Protein AF-A0A529IFC3-F1 (afdb_monomer)

Structure (mmCIF, N/CA/C/O backbone):
data_AF-A0A529IFC3-F1
#
_entry.id   AF-A0A529IFC3-F1
#
loop_
_atom_site.group_PDB
_atom_site.id
_atom_site.type_symbol
_atom_site.label_atom_id
_atom_site.label_alt_id
_atom_site.label_comp_id
_atom_site.label_asym_id
_atom_site.label_entity_id
_atom_site.label_seq_id
_atom_site.pdbx_PDB_ins_code
_atom_site.Cartn_x
_atom_site.Cartn_y
_atom_site.Cartn_z
_atom_site.occupancy
_atom_site.B_iso_or_equiv
_atom_site.auth_seq_id
_atom_site.auth_comp_id
_atom_site.auth_asym_id
_atom_site.auth_atom_id
_atom_site.pdbx_PDB_model_num
ATOM 1 N N . MET A 1 1 ? 18.234 6.760 -5.517 1.00 86.31 1 MET A N 1
ATOM 2 C CA . MET A 1 1 ? 17.600 5.910 -6.537 1.00 86.31 1 MET A CA 1
ATOM 3 C C . MET A 1 1 ? 18.087 6.334 -7.909 1.00 86.31 1 MET A C 1
ATOM 5 O O . MET A 1 1 ? 18.037 7.527 -8.196 1.00 86.31 1 MET A O 1
ATOM 9 N N . ASP A 1 2 ? 18.562 5.398 -8.725 1.00 97.25 2 ASP A N 1
ATOM 10 C CA . ASP A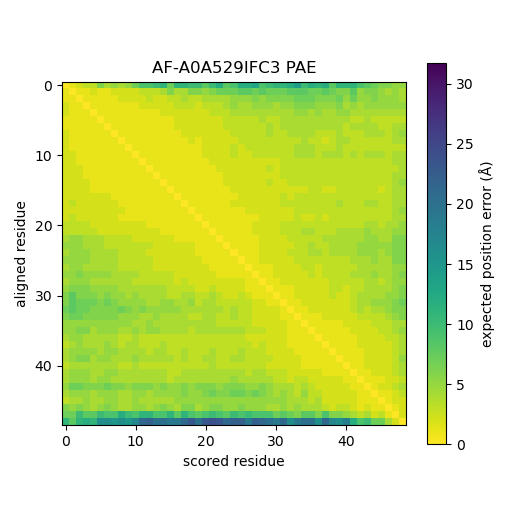 1 2 ? 18.967 5.652 -10.114 1.00 97.25 2 ASP A CA 1
ATOM 11 C C . ASP A 1 2 ? 17.842 5.370 -11.137 1.00 97.25 2 ASP A C 1
ATOM 13 O O . ASP A 1 2 ? 16.733 4.959 -10.789 1.00 97.25 2 ASP A O 1
ATOM 17 N N . ASN A 1 3 ? 18.108 5.607 -12.427 1.00 97.25 3 ASN A N 1
ATOM 18 C CA . ASN A 1 3 ? 17.121 5.425 -13.500 1.00 97.25 3 ASN A CA 1
ATOM 19 C C . ASN A 1 3 ? 16.683 3.963 -13.705 1.00 97.25 3 ASN A C 1
ATOM 21 O O . ASN A 1 3 ? 15.555 3.713 -14.140 1.00 97.25 3 ASN A O 1
ATOM 25 N N . ASN A 1 4 ? 17.563 2.997 -13.445 1.00 98.19 4 ASN A N 1
ATOM 26 C CA . ASN A 1 4 ? 17.250 1.579 -13.583 1.00 98.19 4 ASN A CA 1
ATOM 27 C C . ASN A 1 4 ? 16.387 1.096 -12.410 1.00 98.19 4 ASN A C 1
ATOM 29 O O . ASN A 1 4 ? 15.386 0.400 -12.610 1.00 98.19 4 ASN A O 1
ATOM 33 N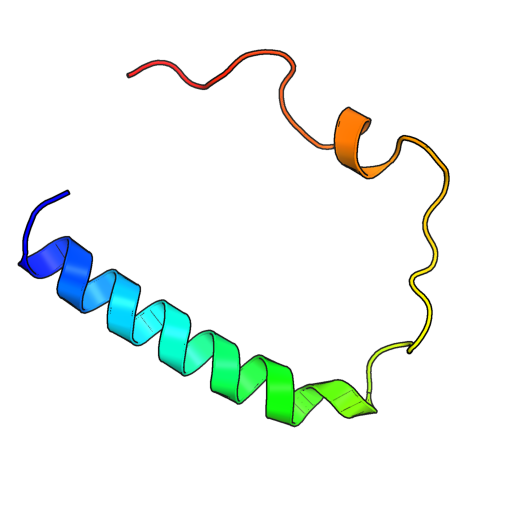 N . GLU A 1 5 ? 16.717 1.534 -11.197 1.00 98.19 5 GLU A N 1
ATOM 34 C CA . GLU A 1 5 ? 15.894 1.313 -10.009 1.00 98.19 5 GLU A CA 1
ATOM 35 C C . GLU A 1 5 ? 14.516 1.960 -10.171 1.00 98.19 5 GLU A C 1
ATOM 37 O O . GLU A 1 5 ? 13.496 1.310 -9.939 1.00 98.19 5 GLU A O 1
ATOM 42 N N . PHE A 1 6 ? 14.461 3.200 -10.666 1.00 98.06 6 PHE A N 1
ATOM 43 C CA . PHE A 1 6 ? 13.203 3.887 -10.945 1.00 98.06 6 PHE A CA 1
ATOM 44 C C . PHE A 1 6 ? 12.338 3.119 -11.951 1.0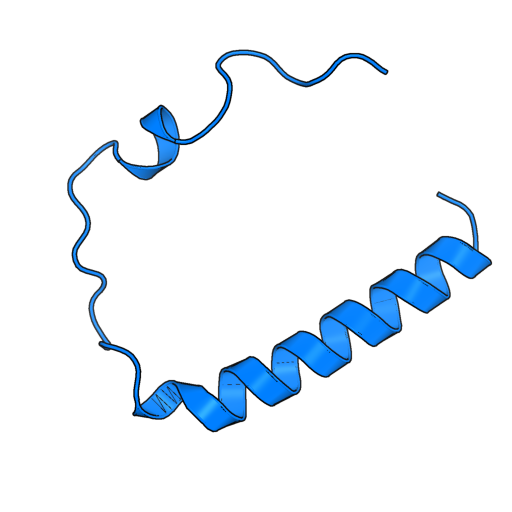0 98.06 6 PHE A C 1
ATOM 46 O O . PHE A 1 6 ? 11.142 2.924 -11.721 1.00 98.06 6 PHE A O 1
ATOM 53 N N . ARG A 1 7 ? 12.930 2.634 -13.052 1.00 98.31 7 ARG A N 1
ATOM 54 C CA . ARG A 1 7 ? 12.225 1.807 -14.046 1.00 98.31 7 ARG A CA 1
ATOM 55 C C . ARG A 1 7 ? 11.660 0.534 -13.413 1.00 98.31 7 ARG A C 1
ATOM 57 O O . ARG A 1 7 ? 10.514 0.175 -13.683 1.00 98.31 7 ARG A O 1
ATOM 64 N N . THR A 1 8 ? 12.453 -0.126 -12.575 1.00 98.38 8 THR A N 1
ATOM 65 C CA . THR A 1 8 ? 12.065 -1.362 -11.885 1.00 98.38 8 THR A CA 1
ATOM 66 C C . THR A 1 8 ? 10.884 -1.120 -10.947 1.00 98.38 8 THR A C 1
ATOM 68 O O . THR A 1 8 ? 9.869 -1.815 -11.036 1.00 98.38 8 THR A O 1
ATOM 71 N N . TRP A 1 9 ? 10.964 -0.091 -10.101 1.00 98.38 9 TRP A N 1
ATOM 72 C CA . TRP A 1 9 ? 9.890 0.258 -9.171 1.00 98.38 9 TRP A CA 1
ATOM 73 C C . TRP A 1 9 ? 8.625 0.737 -9.875 1.00 98.38 9 TRP A C 1
ATOM 75 O O . TRP A 1 9 ? 7.527 0.376 -9.457 1.00 98.38 9 TRP A O 1
ATOM 85 N N . SER A 1 10 ? 8.766 1.468 -10.982 1.00 98.50 10 SER A N 1
ATOM 86 C CA . SER A 1 10 ? 7.627 1.909 -11.793 1.00 98.50 10 SER A CA 1
ATOM 87 C C . SER A 1 10 ? 6.824 0.724 -12.323 1.00 98.50 10 SER A C 1
ATOM 89 O O . SER A 1 10 ? 5.598 0.712 -12.221 1.00 98.50 10 SER A O 1
ATOM 91 N N . ARG A 1 11 ? 7.506 -0.306 -12.843 1.00 98.69 11 ARG A N 1
ATOM 92 C CA . ARG A 1 11 ? 6.838 -1.526 -13.307 1.00 98.69 11 ARG A CA 1
ATOM 93 C C . ARG A 1 11 ? 6.162 -2.260 -12.153 1.00 98.69 11 ARG A C 1
ATOM 95 O O . ARG A 1 11 ? 4.988 -2.588 -12.256 1.00 98.69 11 ARG A O 1
ATOM 102 N N . ARG A 1 12 ? 6.873 -2.449 -11.039 1.00 98.50 12 ARG A N 1
ATOM 103 C CA . ARG A 1 12 ? 6.330 -3.136 -9.861 1.00 98.50 12 ARG A CA 1
ATOM 104 C C . ARG A 1 12 ? 5.075 -2.454 -9.311 1.00 98.50 12 ARG A C 1
ATOM 106 O O . ARG A 1 12 ? 4.135 -3.139 -8.926 1.00 98.50 12 ARG A O 1
ATOM 113 N N 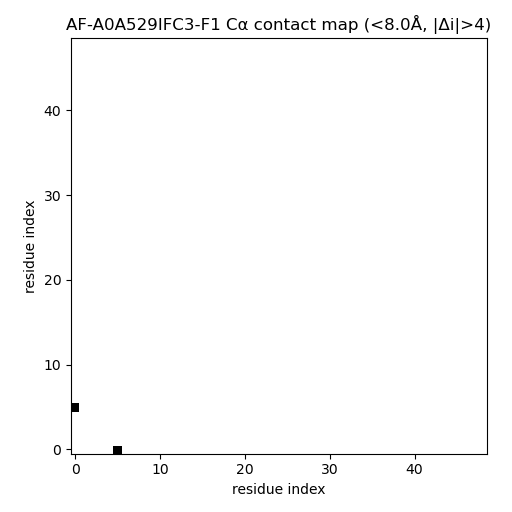. ALA A 1 13 ? 5.052 -1.123 -9.278 1.00 98.56 13 ALA A N 1
ATOM 114 C CA . ALA A 1 13 ? 3.883 -0.366 -8.843 1.00 98.56 13 ALA A CA 1
ATOM 115 C C . ALA A 1 13 ? 2.695 -0.527 -9.808 1.00 98.56 13 ALA A C 1
ATOM 117 O O . ALA A 1 13 ? 1.555 -0.646 -9.358 1.00 98.56 13 ALA A O 1
ATOM 118 N N . ALA A 1 14 ? 2.954 -0.560 -11.120 1.00 98.69 14 ALA A N 1
ATOM 119 C CA . ALA A 1 14 ? 1.921 -0.796 -12.125 1.00 98.69 14 ALA A CA 1
ATOM 120 C C . ALA A 1 14 ? 1.326 -2.207 -12.007 1.00 98.69 14 ALA A C 1
ATOM 122 O O . ALA A 1 14 ? 0.105 -2.338 -11.950 1.00 98.69 14 ALA A O 1
ATOM 123 N N . ASP A 1 15 ? 2.180 -3.229 -11.894 1.00 98.69 15 ASP A N 1
ATOM 124 C CA . ASP A 1 15 ? 1.762 -4.625 -11.720 1.00 98.69 15 ASP A CA 1
ATOM 125 C C . ASP A 1 15 ? 0.918 -4.777 -10.436 1.00 98.69 15 ASP A C 1
ATOM 127 O O . ASP A 1 15 ? -0.194 -5.299 -10.481 1.00 98.69 15 ASP A O 1
ATOM 131 N N . TRP A 1 16 ? 1.358 -4.184 -9.316 1.00 98.50 16 TRP A N 1
ATOM 132 C CA . TRP A 1 16 ? 0.582 -4.163 -8.067 1.00 98.50 16 TRP A CA 1
ATOM 133 C C . TRP A 1 16 ? -0.816 -3.547 -8.238 1.00 98.50 16 TRP A C 1
ATOM 135 O O . TRP A 1 16 ? -1.791 -4.029 -7.661 1.00 98.50 16 TRP A O 1
ATOM 145 N N . GLY A 1 17 ? -0.930 -2.475 -9.028 1.00 98.44 17 GLY A N 1
ATOM 146 C CA . GLY A 1 17 ? -2.206 -1.808 -9.281 1.00 98.44 17 GLY A CA 1
ATOM 147 C C . GLY A 1 17 ? -3.197 -2.674 -10.064 1.00 98.44 17 GLY A C 1
ATOM 148 O O . GLY A 1 17 ? -4.403 -2.579 -9.821 1.00 98.44 17 GLY A O 1
ATOM 149 N N . VAL A 1 18 ? -2.703 -3.521 -10.972 1.00 98.56 18 VAL A N 1
ATOM 150 C CA . VAL A 1 18 ? -3.521 -4.504 -11.700 1.00 98.56 18 VAL A CA 1
ATOM 151 C C . VAL A 1 18 ? -4.051 -5.551 -10.722 1.00 98.56 18 VAL A C 1
ATOM 153 O O . VAL A 1 18 ? -5.267 -5.666 -10.561 1.00 98.56 18 VAL A O 1
ATOM 156 N N . ASP A 1 19 ? -3.160 -6.193 -9.967 1.00 98.38 19 ASP A N 1
ATOM 157 C CA . ASP A 1 19 ? -3.518 -7.243 -9.003 1.00 98.38 19 ASP A CA 1
ATOM 158 C C . ASP A 1 19 ? -4.504 -6.747 -7.927 1.00 98.38 19 ASP A C 1
ATOM 160 O O . ASP A 1 19 ? -5.441 -7.444 -7.511 1.00 98.38 19 ASP A O 1
ATOM 164 N N . TYR A 1 20 ? -4.323 -5.505 -7.462 1.00 98.25 20 TYR A N 1
ATOM 165 C CA . TYR A 1 20 ? -5.237 -4.886 -6.507 1.00 98.25 20 TYR A CA 1
ATOM 166 C C . TYR A 1 20 ? -6.652 -4.746 -7.079 1.00 98.25 20 TYR A C 1
ATOM 168 O O . TYR A 1 20 ? -7.621 -5.052 -6.384 1.00 98.25 20 TYR A O 1
ATOM 176 N N . ARG A 1 21 ? -6.787 -4.296 -8.333 1.00 98.00 21 ARG A N 1
ATOM 177 C CA . ARG A 1 21 ? -8.094 -4.108 -8.984 1.00 98.00 21 ARG A CA 1
ATOM 178 C C . ARG A 1 21 ? -8.790 -5.434 -9.261 1.00 98.00 21 ARG A C 1
ATOM 180 O O . ARG A 1 21 ? -10.008 -5.495 -9.091 1.00 98.00 21 ARG A O 1
ATOM 187 N N . ASP A 1 22 ? -8.032 -6.461 -9.626 1.00 98.44 22 ASP A N 1
ATOM 188 C CA . ASP A 1 22 ? -8.561 -7.801 -9.890 1.00 98.44 22 ASP A CA 1
ATOM 189 C C . ASP A 1 22 ? -9.189 -8.414 -8.631 1.00 98.44 22 ASP A C 1
ATOM 191 O O . ASP A 1 22 ? -10.276 -8.985 -8.690 1.00 98.44 22 ASP A O 1
ATOM 195 N N . THR A 1 23 ? -8.572 -8.194 -7.465 1.00 97.38 23 THR A N 1
ATOM 196 C CA . THR A 1 23 ? -9.047 -8.724 -6.169 1.00 97.38 23 THR A CA 1
ATOM 197 C C . THR A 1 23 ? -9.938 -7.757 -5.382 1.00 97.38 23 THR A C 1
ATOM 199 O O . THR A 1 23 ? -10.415 -8.087 -4.296 1.00 97.38 23 THR A O 1
ATOM 202 N N . LEU A 1 24 ? -10.187 -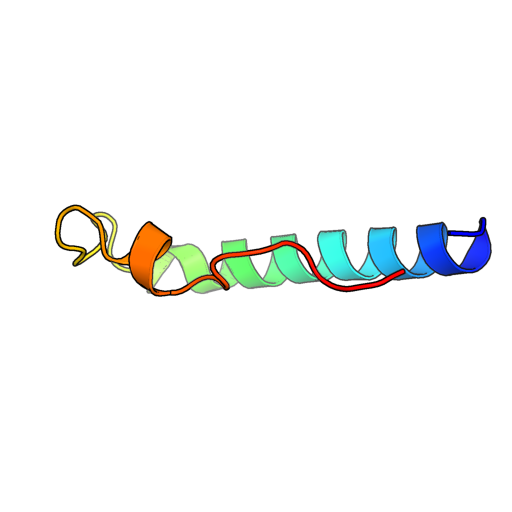6.541 -5.881 1.00 97.00 24 LEU A N 1
ATOM 203 C CA . LEU A 1 24 ? -10.814 -5.468 -5.097 1.00 97.00 24 LEU A CA 1
ATOM 204 C C . LEU A 1 24 ? -12.203 -5.838 -4.559 1.00 97.00 24 LEU A C 1
ATOM 206 O O . LEU A 1 24 ? -12.550 -5.473 -3.439 1.00 97.00 24 LEU A O 1
ATOM 210 N N . ARG A 1 25 ? -12.998 -6.572 -5.345 1.00 97.06 25 ARG A N 1
ATOM 211 C CA . ARG A 1 25 ? -14.376 -6.948 -4.977 1.00 97.06 25 ARG A CA 1
ATOM 212 C C . ARG A 1 25 ? -14.453 -7.998 -3.870 1.00 97.06 25 ARG A C 1
ATOM 214 O O . ARG A 1 25 ? -15.507 -8.147 -3.264 1.00 97.06 25 ARG A O 1
ATOM 221 N N . GLU A 1 26 ? -13.361 -8.707 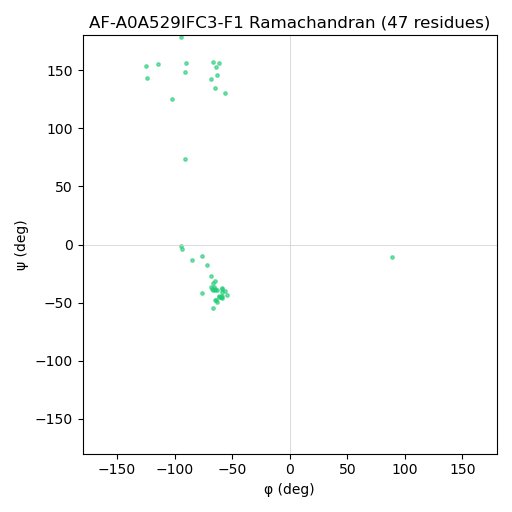-3.616 1.00 97.50 26 GLU A N 1
ATOM 222 C CA . GLU A 1 26 ? -13.269 -9.731 -2.572 1.00 97.50 26 GLU A CA 1
ATOM 223 C C . GLU A 1 26 ? -12.930 -9.118 -1.205 1.00 97.50 26 GLU A C 1
ATOM 225 O O . GLU A 1 26 ? -13.048 -9.771 -0.169 1.00 97.50 26 GLU A O 1
ATOM 230 N N . ARG A 1 27 ? -12.505 -7.849 -1.186 1.00 96.12 27 ARG A N 1
ATOM 231 C CA . ARG A 1 27 ? -12.060 -7.143 0.017 1.00 96.12 27 ARG A CA 1
ATOM 232 C C . ARG A 1 27 ? -13.228 -6.414 0.692 1.00 96.12 27 ARG A C 1
ATOM 234 O O . ARG A 1 27 ? -14.134 -5.931 0.009 1.00 96.12 27 ARG A O 1
ATOM 241 N N . PRO A 1 28 ? -13.216 -6.270 2.030 1.00 97.25 28 PRO A N 1
ATOM 242 C CA . PRO A 1 28 ? -14.244 -5.512 2.729 1.00 97.25 28 PRO A CA 1
ATOM 243 C C . PRO A 1 28 ? -14.191 -4.031 2.336 1.00 97.25 28 PRO A C 1
ATOM 245 O O . PRO A 1 28 ? -13.128 -3.413 2.331 1.00 97.25 28 PRO A O 1
ATOM 248 N N . VAL A 1 29 ? -15.357 -3.443 2.056 1.00 96.75 29 VAL A N 1
ATOM 249 C CA . VAL A 1 29 ? -15.472 -2.017 1.695 1.00 96.75 29 VAL A CA 1
ATOM 250 C C . VAL A 1 29 ? -15.071 -1.108 2.862 1.00 96.75 29 VAL A C 1
ATOM 252 O O . VAL A 1 29 ? -14.443 -0.072 2.657 1.00 96.75 29 VAL A O 1
ATOM 255 N N . ARG A 1 30 ? -15.425 -1.491 4.096 1.00 96.94 30 ARG A N 1
ATOM 256 C CA . ARG A 1 30 ? -15.013 -0.792 5.319 1.00 96.94 30 ARG A CA 1
ATOM 257 C C . ARG A 1 30 ? -13.876 -1.576 5.989 1.00 96.94 30 ARG A C 1
ATOM 259 O O . ARG A 1 30 ? -14.086 -2.748 6.300 1.00 96.94 30 ARG A O 1
ATOM 266 N N . PRO A 1 31 ? -12.719 -0.951 6.268 1.00 94.94 31 PRO A N 1
ATOM 267 C CA . PRO A 1 31 ? -11.645 -1.603 7.007 1.00 94.94 31 PRO A CA 1
ATOM 268 C C . PRO A 1 31 ? -12.055 -1.845 8.465 1.00 94.94 31 PRO A C 1
ATOM 270 O O . PRO A 1 31 ? -12.717 -1.009 9.082 1.00 94.94 31 PRO A O 1
ATOM 273 N N . ALA A 1 32 ? -11.642 -2.981 9.020 1.00 95.00 32 ALA A N 1
ATOM 274 C CA . ALA A 1 32 ? -11.840 -3.320 10.425 1.00 95.00 32 ALA A CA 1
ATOM 275 C C . ALA A 1 32 ? -10.633 -2.841 11.246 1.00 95.00 32 ALA A C 1
ATOM 277 O O . ALA A 1 32 ? -9.793 -3.651 11.619 1.00 95.00 32 ALA A O 1
ATOM 278 N N . LEU A 1 33 ? -10.531 -1.522 11.455 1.00 96.06 33 LEU A N 1
ATOM 279 C CA . LEU A 1 33 ? -9.435 -0.893 12.201 1.00 96.06 33 LEU A CA 1
ATOM 280 C C . LEU A 1 33 ? -9.951 -0.045 13.374 1.00 96.06 33 LEU A C 1
ATOM 282 O O . LEU A 1 33 ? -10.971 0.641 13.261 1.00 96.06 33 LEU A O 1
ATOM 286 N N . ALA A 1 34 ? -9.213 -0.062 14.477 1.00 97.25 34 ALA A N 1
ATOM 287 C CA . ALA A 1 34 ? -9.350 0.795 15.640 1.00 97.25 34 ALA A CA 1
ATOM 288 C C . ALA A 1 34 ? -8.490 2.072 15.506 1.00 97.25 34 ALA A C 1
ATOM 290 O O . ALA A 1 34 ? -7.483 2.094 14.788 1.00 97.25 34 ALA A O 1
ATOM 291 N N . PRO A 1 35 ? -8.852 3.164 16.208 1.00 97.75 35 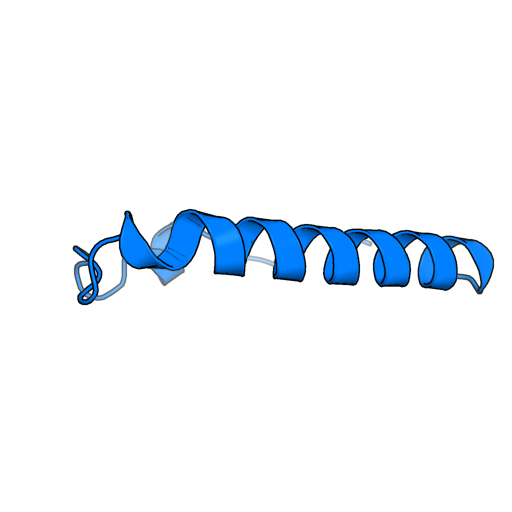PRO A N 1
ATOM 292 C CA . PRO A 1 35 ? -8.038 4.374 16.233 1.00 97.75 35 PRO A CA 1
ATOM 293 C C . PRO A 1 35 ? -6.606 4.089 16.709 1.00 97.75 35 PRO A C 1
ATOM 295 O O . PRO A 1 35 ? -6.406 3.468 17.748 1.00 97.75 35 PRO A O 1
ATOM 298 N N . GLY A 1 36 ? -5.616 4.566 15.954 1.00 97.19 36 GLY A N 1
ATOM 299 C CA . GLY A 1 36 ? -4.196 4.443 16.300 1.00 97.19 36 GLY A CA 1
ATOM 300 C C . GLY A 1 36 ? -3.497 3.169 15.812 1.00 97.19 36 GLY A C 1
ATOM 301 O O . GLY A 1 36 ? -2.271 3.150 15.825 1.00 97.19 36 GLY A O 1
ATOM 302 N N . GLU A 1 37 ? -4.207 2.148 15.311 1.00 97.94 37 GLU A N 1
ATOM 303 C CA . GLU A 1 37 ? -3.579 0.870 14.910 1.00 97.94 37 GLU A CA 1
ATOM 304 C C . GLU A 1 37 ? -2.424 1.040 13.914 1.00 97.94 37 GLU A C 1
ATOM 306 O O . GLU A 1 37 ? -1.363 0.453 14.098 1.00 97.94 37 GLU A O 1
ATOM 311 N N . VAL A 1 38 ? -2.587 1.888 12.894 1.00 96.12 38 VAL A N 1
ATOM 312 C CA . VAL A 1 38 ? -1.528 2.133 11.897 1.00 96.12 38 VAL A CA 1
ATOM 313 C C . VAL A 1 38 ? -0.323 2.850 12.510 1.00 96.12 38 VAL A C 1
ATOM 315 O O . VAL A 1 38 ? 0.811 2.535 12.168 1.00 96.12 38 VAL A O 1
ATOM 318 N N . PHE A 1 39 ? -0.553 3.793 13.429 1.00 95.75 39 PHE A N 1
ATOM 319 C CA . PHE A 1 39 ? 0.524 4.523 14.103 1.00 95.75 39 PHE A CA 1
ATOM 320 C C . PHE A 1 39 ? 1.370 3.588 14.972 1.00 95.75 39 PHE A C 1
ATOM 322 O O . PHE A 1 39 ? 2.589 3.693 14.983 1.00 95.75 39 PHE A O 1
ATOM 329 N N . HIS A 1 40 ? 0.731 2.633 15.649 1.00 96.69 40 HIS A N 1
ATOM 330 C CA . HIS A 1 40 ? 1.422 1.633 16.462 1.00 96.69 40 HIS A CA 1
ATOM 331 C C . HIS A 1 40 ? 2.090 0.516 15.641 1.00 96.69 40 HIS A C 1
ATOM 333 O O . HIS A 1 40 ? 2.843 -0.271 16.208 1.00 96.69 40 HIS A O 1
ATOM 339 N N . ALA A 1 41 ? 1.826 0.436 14.332 1.00 96.81 41 ALA A N 1
ATOM 340 C CA . ALA A 1 41 ? 2.389 -0.575 13.436 1.00 96.81 41 ALA A CA 1
ATOM 341 C C . ALA A 1 41 ? 3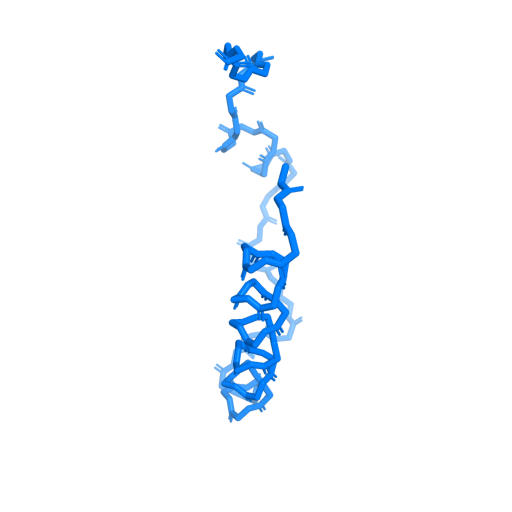.677 -0.129 12.719 1.00 96.81 41 ALA A C 1
ATOM 343 O O . ALA A 1 41 ? 4.261 -0.918 11.976 1.00 96.81 41 ALA A O 1
ATOM 344 N N . ILE A 1 42 ? 4.105 1.123 12.899 1.00 96.12 42 ILE A N 1
ATOM 345 C CA . ILE A 1 42 ? 5.322 1.673 12.292 1.00 96.12 42 ILE A CA 1
ATOM 346 C C . ILE A 1 42 ? 6.362 2.002 13.365 1.00 96.12 42 ILE A C 1
ATOM 348 O O . ILE A 1 42 ? 6.019 2.239 14.522 1.00 96.12 42 ILE A O 1
ATOM 352 N N . GLU A 1 43 ? 7.635 2.012 12.972 1.00 96.00 43 GLU A N 1
ATOM 353 C CA . GLU A 1 43 ? 8.742 2.339 13.874 1.00 96.00 43 GLU A CA 1
ATOM 354 C C . GLU A 1 43 ? 8.643 3.787 14.379 1.00 96.00 43 GLU A C 1
ATOM 356 O O . GLU A 1 43 ? 8.203 4.686 13.656 1.00 96.00 43 GLU A O 1
ATOM 361 N N . VAL A 1 44 ? 9.066 4.019 15.626 1.00 95.75 44 VAL A N 1
ATOM 362 C CA . VAL A 1 44 ? 8.952 5.333 16.289 1.00 95.75 44 VAL A CA 1
ATOM 363 C C . VAL A 1 44 ? 9.879 6.374 15.654 1.00 95.75 44 VAL A C 1
ATOM 365 O O . VAL A 1 44 ? 9.600 7.574 15.689 1.00 95.75 44 VAL A O 1
ATOM 368 N N . SER A 1 45 ? 10.979 5.921 15.060 1.00 95.56 45 SER A N 1
ATOM 369 C CA . SER A 1 45 ? 11.961 6.751 14.372 1.00 95.56 45 SER A CA 1
ATOM 370 C C . SER A 1 45 ? 12.173 6.275 12.935 1.00 95.56 45 SER A C 1
ATOM 372 O O . SER A 1 45 ? 11.992 5.092 12.642 1.00 95.56 45 SER A O 1
ATOM 374 N N . PRO A 1 46 ? 12.583 7.170 12.021 1.00 95.69 46 PRO A N 1
ATOM 375 C CA . PRO A 1 46 ? 12.953 6.769 10.670 1.00 95.69 46 PRO A CA 1
ATOM 376 C C . PRO A 1 46 ? 14.155 5.806 10.679 1.00 95.69 46 PRO A C 1
ATOM 378 O O . PRO A 1 46 ? 14.952 5.834 11.620 1.00 95.69 46 PRO A O 1
ATOM 381 N N . PRO A 1 47 ? 14.312 4.981 9.629 1.00 94.62 47 PRO A N 1
ATOM 382 C CA . PRO A 1 47 ? 15.500 4.153 9.458 1.00 94.62 47 PRO A CA 1
ATOM 383 C C . PRO A 1 47 ? 16.760 5.008 9.263 1.00 94.62 47 PRO A C 1
ATOM 385 O O . PRO A 1 47 ? 16.694 6.131 8.755 1.00 94.62 47 PRO A O 1
ATOM 388 N N . GLU A 1 48 ? 17.906 4.450 9.649 1.00 92.81 48 GLU A N 1
ATOM 389 C CA . GLU A 1 48 ? 19.222 5.021 9.349 1.00 92.81 48 GLU A CA 1
ATOM 390 C C . GLU A 1 48 ? 19.506 4.976 7.830 1.00 92.81 48 GLU A C 1
ATOM 392 O O . GLU A 1 48 ? 18.878 4.207 7.096 1.00 92.81 48 GLU A O 1
ATOM 397 N N . THR A 1 49 ? 20.402 5.852 7.359 1.00 82.94 49 THR A N 1
ATOM 398 C CA . THR A 1 49 ? 20.702 6.107 5.931 1.00 82.94 49 THR A CA 1
ATOM 399 C C . THR A 1 49 ? 21.418 4.976 5.216 1.00 82.94 49 THR A C 1
ATOM 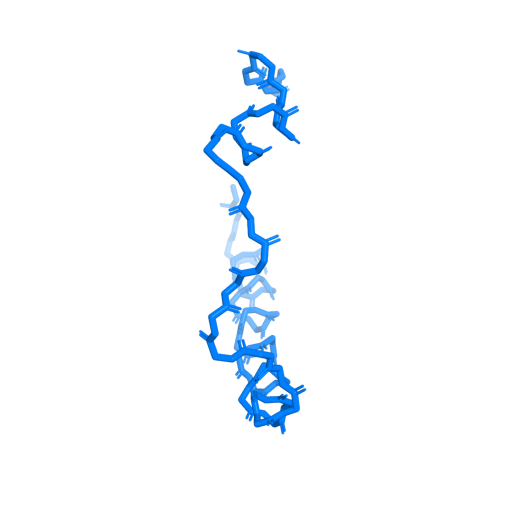401 O O . THR A 1 49 ? 22.388 4.456 5.811 1.00 82.94 49 THR A O 1
#

Radius of gyration: 16.08 Å; Cα contacts (8 Å, |Δi|>4): 1; chains: 1; bounding box: 36×16×30 Å

Foldseek 3Di:
DDPVVVVVVVVVVVVVVVVCVVCVVVDDPDDPDDPCPVVVVDDPDDDDD

Solvent-accessible surface area (backbone atoms only — not comparable to full-atom values): 3323 Å² total; per-residue (Å²): 135,55,75,66,56,49,52,52,51,54,50,53,54,52,55,50,54,51,58,49,60,75,49,47,85,81,49,74,92,69,79,95,74,64,94,60,54,71,68,74,72,49,75,97,61,83,82,84,134

pLDDT: mean 96.68, std 2.82, range [82.94, 98.69]

Secondary structure (DSSP, 8-state):
--HHHHHHHHHHHHHHHHHHHHHGGGS-SS----TTHHHHTS-SSPPP-

Sequence (49 aa):
MDNNEFRTWSRRAADWGVDYRDTLRERPVRPALAPGEVFHAIEVSPPET

Mean predicted aligned error: 3.4 Å

Nearest PDB structures (foldseek):
  6jrl-assembly1_A-2  TM=9.390E-01  e=8.086E-02  Drosophila melanogaster
  6liu-assembly3_F  TM=8.822E-01  e=4.917E-02  Papaver somniferum